Protein AF-V9HL48-F1 (afdb_monomer_lite)

pLDDT: mean 81.4, std 16.06, range [33.41, 96.75]

Foldseek 3Di:
DDKDKFFWAAPNDTQFIKIKDWDWDQDPNDTATDDIDIDGDPRSRVLLVVLLVVQLVVQPFLCPPHHPVGHTQDCLSRDLSSVVSSCVVSRIDDTVSCVVVRCVVVPPPPPPVDDDD

Sequence (117 aa):
MISIQFMLRKQGKDIGQITWERETINKRGFELPVSGKLSGDDMAVRTLQSAINKALSAQVADVSPLPAGGSLIEAPLVHDSEMISVFDHAGFDIPPEFDEIIQHMAGSAHEVVGVCY

Radius of gyrat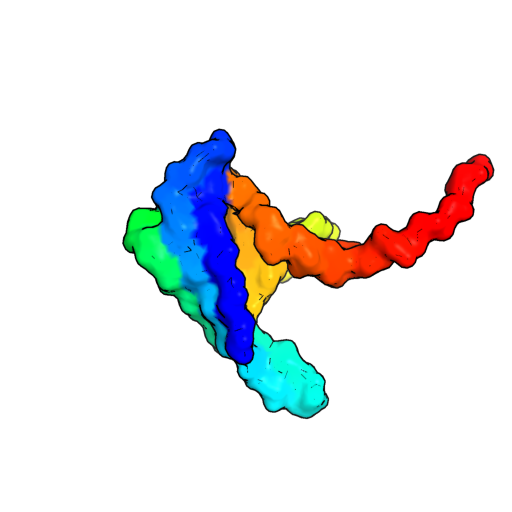ion: 15.41 Å; chains: 1; bounding box: 36×35×42 Å

Organism: NCBI:txid641147

Secondary structure (DSSP, 8-state):
-EEEEEEEEETTEEEEEEEEEEEEEEETTEEEEEEEEEEE-HHHHHHHHHHHHHHHHTT-B---SS-S-PPBP--TTT-HHHHHHHHHHHTPBPPGGGHHHHHHHT-----------

Structure (mmCIF, N/CA/C/O backbone):
data_AF-V9HL48-F1
#
_entry.id   AF-V9HL48-F1
#
loop_
_atom_site.group_PDB
_atom_site.id
_atom_site.type_symbol
_atom_site.label_atom_id
_atom_site.label_alt_id
_atom_site.label_comp_id
_atom_site.label_asym_id
_atom_site.label_entity_id
_atom_site.label_seq_id
_atom_site.pdbx_PDB_ins_code
_atom_site.Cartn_x
_atom_site.Cartn_y
_atom_site.Cartn_z
_atom_site.occupancy
_atom_site.B_iso_or_equiv
_atom_site.auth_seq_id
_atom_site.auth_comp_id
_atom_site.auth_asym_id
_atom_site.auth_atom_id
_atom_site.pdbx_PDB_model_num
ATOM 1 N N . MET A 1 1 ? 8.297 13.343 -9.487 1.00 75.88 1 MET A N 1
ATOM 2 C CA . MET A 1 1 ? 7.751 13.216 -8.118 1.00 75.88 1 MET A CA 1
ATOM 3 C C . MET A 1 1 ? 6.280 12.885 -8.236 1.00 75.88 1 MET A C 1
ATOM 5 O O . MET A 1 1 ? 5.567 13.618 -8.909 1.00 75.88 1 MET A O 1
ATOM 9 N N . ILE A 1 2 ? 5.860 11.779 -7.634 1.00 84.44 2 ILE A N 1
ATOM 10 C CA . ILE A 1 2 ? 4.476 11.297 -7.627 1.00 84.44 2 ILE A CA 1
ATOM 11 C C . ILE A 1 2 ? 3.951 11.474 -6.202 1.00 84.44 2 ILE A C 1
ATOM 13 O O . ILE A 1 2 ? 4.672 11.182 -5.251 1.00 84.44 2 ILE A O 1
ATOM 17 N N . SER A 1 3 ? 2.728 11.971 -6.040 1.00 89.56 3 SER A N 1
ATOM 18 C CA . SER A 1 3 ? 2.090 12.131 -4.732 1.00 89.56 3 SER A CA 1
ATOM 19 C C . SER A 1 3 ? 0.677 11.577 -4.795 1.00 89.56 3 SER A C 1
ATOM 21 O O . SER A 1 3 ? -0.082 11.945 -5.690 1.00 89.56 3 SER A O 1
ATOM 23 N N . ILE A 1 4 ? 0.347 10.682 -3.869 1.00 91.00 4 ILE A N 1
ATOM 24 C CA . ILE A 1 4 ? -0.962 10.043 -3.762 1.00 91.00 4 ILE A CA 1
ATOM 25 C C . ILE A 1 4 ? -1.473 10.297 -2.355 1.00 91.00 4 ILE A C 1
ATOM 27 O O . ILE A 1 4 ? -0.824 9.937 -1.374 1.00 91.00 4 ILE A O 1
ATOM 31 N N . GLN A 1 5 ? -2.634 10.926 -2.257 1.00 94.81 5 GLN A N 1
ATOM 32 C CA . GLN A 1 5 ? -3.318 11.131 -0.993 1.00 94.81 5 GLN A CA 1
ATOM 33 C C . GLN A 1 5 ? -4.480 10.156 -0.898 1.00 94.81 5 GLN A C 1
ATOM 35 O O . GLN A 1 5 ? -5.252 10.050 -1.840 1.00 94.81 5 GLN A O 1
ATOM 40 N N . PHE A 1 6 ? -4.596 9.467 0.230 1.00 94.06 6 PHE A N 1
ATOM 41 C CA . PHE A 1 6 ? -5.633 8.472 0.450 1.00 94.06 6 PHE A CA 1
ATOM 42 C C . PHE A 1 6 ? -6.023 8.387 1.926 1.00 94.06 6 PHE A C 1
ATOM 44 O O . PHE A 1 6 ? -5.260 8.751 2.826 1.00 94.06 6 PHE A O 1
ATOM 51 N N . MET A 1 7 ? -7.225 7.880 2.190 1.00 95.62 7 MET A N 1
ATOM 52 C CA . MET A 1 7 ? -7.680 7.569 3.544 1.00 95.62 7 MET A CA 1
ATOM 53 C C . MET A 1 7 ? -7.234 6.155 3.921 1.00 95.62 7 MET A C 1
ATOM 55 O O . MET A 1 7 ? -7.653 5.188 3.288 1.00 95.62 7 MET A O 1
ATOM 59 N N . LEU A 1 8 ? -6.419 6.008 4.970 1.00 95.38 8 LEU A N 1
ATOM 60 C CA . LEU A 1 8 ? -6.086 4.686 5.494 1.00 95.38 8 LEU A CA 1
ATOM 61 C C . LEU A 1 8 ? -7.307 4.111 6.211 1.00 95.38 8 LEU A C 1
ATOM 63 O O . LEU A 1 8 ? -7.801 4.688 7.186 1.00 95.38 8 LEU A O 1
ATOM 67 N N . ARG A 1 9 ? -7.757 2.946 5.751 1.00 94.75 9 ARG A N 1
ATOM 68 C CA . ARG A 1 9 ? -8.912 2.237 6.298 1.00 94.75 9 ARG A CA 1
ATOM 69 C C . ARG A 1 9 ? -8.554 0.818 6.688 1.00 94.75 9 ARG A C 1
ATOM 71 O O . ARG A 1 9 ? -7.675 0.195 6.094 1.00 94.75 9 ARG A O 1
ATOM 78 N N . LYS A 1 10 ? -9.230 0.316 7.716 1.00 92.88 10 LYS A N 1
ATOM 79 C CA . LYS A 1 10 ? -9.143 -1.084 8.122 1.00 92.88 10 LYS A CA 1
ATOM 80 C C . LYS A 1 10 ? -10.530 -1.634 8.395 1.00 92.88 10 LYS A C 1
ATOM 82 O O . LYS A 1 10 ? -11.171 -1.201 9.353 1.00 92.88 10 LYS A O 1
ATOM 87 N N . GLN A 1 11 ? -10.958 -2.605 7.591 1.00 89.56 11 GLN A N 1
ATOM 88 C CA . GLN A 1 11 ? -12.282 -3.227 7.682 1.00 89.56 11 GLN A CA 1
ATOM 89 C C . GLN A 1 11 ? -13.404 -2.174 7.622 1.00 89.56 11 GLN A C 1
ATOM 91 O O . GLN A 1 11 ? -14.347 -2.199 8.413 1.00 89.56 11 GLN A O 1
ATOM 96 N N . GLY A 1 12 ? -13.253 -1.190 6.731 1.00 88.12 12 GLY A N 1
ATOM 97 C CA . GLY A 1 12 ? -14.199 -0.090 6.539 1.00 88.12 12 GLY A CA 1
ATOM 98 C C . GLY A 1 12 ? -14.138 1.022 7.592 1.00 88.12 12 GLY A C 1
ATOM 99 O O . GLY A 1 12 ? -14.907 1.977 7.502 1.00 88.12 12 GLY A O 1
ATOM 100 N N . LYS A 1 13 ? -13.240 0.941 8.584 1.00 92.25 13 LYS A N 1
ATOM 101 C CA . LYS A 1 13 ? -13.041 2.002 9.579 1.00 92.25 13 LYS A CA 1
ATOM 102 C C . LYS A 1 13 ? -11.929 2.956 9.155 1.00 92.25 13 LYS A C 1
ATOM 104 O O . LYS A 1 13 ? -10.791 2.525 8.975 1.00 92.25 13 LYS A O 1
ATOM 109 N N . ASP A 1 14 ? -12.245 4.247 9.101 1.00 94.38 14 ASP A N 1
ATOM 110 C CA . ASP A 1 14 ? -11.270 5.316 8.871 1.00 94.38 14 ASP A CA 1
ATOM 111 C C . ASP A 1 14 ? -10.264 5.405 10.031 1.00 94.38 14 ASP A C 1
ATOM 113 O O . ASP A 1 14 ? -10.642 5.505 11.203 1.00 94.38 14 ASP A O 1
ATOM 117 N N . ILE A 1 15 ? -8.972 5.357 9.699 1.00 94.12 15 ILE A N 1
ATOM 118 C CA . ILE A 1 15 ? -7.863 5.551 10.644 1.00 94.12 15 ILE A CA 1
ATOM 119 C C . ILE A 1 15 ? -7.328 6.981 10.539 1.00 94.12 15 ILE A C 1
ATOM 121 O O . ILE A 1 15 ? -7.062 7.607 11.564 1.00 94.12 15 ILE A O 1
ATOM 125 N N . GLY A 1 16 ? -7.168 7.489 9.317 1.00 95.19 16 GLY A N 1
ATOM 126 C CA . GLY A 1 16 ? -6.696 8.844 9.046 1.00 95.19 16 GLY A CA 1
ATOM 127 C C . GLY A 1 16 ? -6.126 8.986 7.639 1.00 95.19 16 GLY A C 1
ATOM 128 O O . GLY A 1 16 ? -5.905 7.996 6.937 1.00 95.19 16 GLY A O 1
ATOM 129 N N . GLN A 1 17 ? -5.898 10.225 7.227 1.00 96.69 17 GLN A N 1
ATOM 130 C CA . GLN A 1 17 ? -5.432 10.563 5.895 1.00 96.69 17 GLN A CA 1
ATOM 131 C C . GLN A 1 17 ? -3.909 10.452 5.807 1.00 96.69 17 GLN A C 1
ATOM 133 O O . GLN A 1 17 ? -3.165 10.920 6.674 1.00 96.69 17 GLN A O 1
ATOM 138 N N . ILE A 1 18 ? -3.441 9.845 4.722 1.00 96.75 18 ILE A N 1
ATOM 139 C CA . ILE A 1 18 ? -2.027 9.678 4.412 1.00 96.75 18 ILE A CA 1
ATOM 140 C C . ILE A 1 18 ? -1.757 10.283 3.042 1.00 96.75 18 ILE A C 1
ATOM 142 O O . ILE A 1 18 ? -2.513 10.098 2.094 1.00 96.75 18 ILE A O 1
ATOM 146 N N . THR A 1 19 ? -0.644 10.992 2.944 1.00 95.50 19 THR A N 1
ATOM 147 C CA . THR A 1 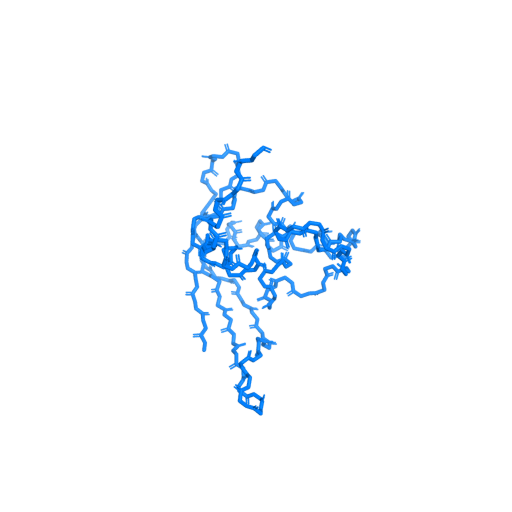19 ? -0.020 11.370 1.686 1.00 95.50 19 THR A CA 1
ATOM 148 C C . THR A 1 19 ? 1.231 10.519 1.518 1.00 95.50 19 THR A C 1
ATOM 150 O O . THR A 1 19 ? 2.141 10.565 2.348 1.00 95.50 19 THR A O 1
ATOM 153 N N . TRP A 1 20 ? 1.276 9.744 0.443 1.00 93.69 20 TRP A N 1
ATOM 154 C CA . TRP A 1 20 ? 2.441 8.987 0.018 1.00 93.69 20 TRP A CA 1
ATOM 155 C C . TRP A 1 20 ? 3.122 9.703 -1.142 1.00 93.69 20 TRP A C 1
ATOM 157 O O . TRP A 1 20 ? 2.532 9.920 -2.198 1.00 93.69 20 TRP A O 1
ATOM 167 N N . GLU A 1 21 ? 4.371 10.094 -0.929 1.00 92.44 21 GLU A N 1
ATOM 168 C CA . GLU A 1 21 ? 5.182 10.825 -1.895 1.00 92.44 21 GLU A CA 1
ATOM 169 C C . GLU A 1 21 ? 6.332 9.942 -2.356 1.00 92.44 21 GLU A C 1
ATOM 171 O O . GLU A 1 21 ? 7.014 9.335 -1.532 1.00 92.44 21 GLU A O 1
ATOM 176 N N . ARG A 1 22 ? 6.567 9.892 -3.666 1.00 89.38 22 ARG A N 1
ATOM 177 C CA . ARG A 1 22 ? 7.650 9.133 -4.285 1.00 89.38 22 ARG A CA 1
ATOM 178 C C . ARG A 1 22 ? 8.497 10.013 -5.177 1.00 89.38 22 ARG A C 1
ATOM 180 O O . ARG A 1 22 ? 7.998 10.745 -6.039 1.00 89.38 22 ARG A O 1
ATOM 187 N N . GLU A 1 23 ? 9.801 9.897 -5.000 1.00 86.62 23 GLU A N 1
ATOM 188 C CA . GLU A 1 23 ? 10.772 10.498 -5.894 1.00 86.62 23 GLU A CA 1
ATOM 189 C C . GLU A 1 23 ? 11.140 9.497 -6.987 1.00 86.62 23 GLU A C 1
ATOM 191 O O . GLU A 1 23 ? 11.499 8.352 -6.708 1.00 86.62 23 GLU A O 1
ATOM 196 N N . THR A 1 24 ? 11.034 9.942 -8.236 1.00 83.62 24 THR A N 1
ATOM 197 C CA . THR A 1 24 ? 11.430 9.189 -9.423 1.00 83.62 24 THR A CA 1
ATOM 198 C C . THR A 1 24 ? 12.624 9.882 -10.059 1.00 83.62 24 THR A C 1
ATOM 200 O O . THR A 1 24 ? 12.642 11.108 -10.188 1.00 83.62 24 THR A O 1
ATOM 203 N N . ILE A 1 25 ? 13.625 9.108 -10.471 1.00 83.44 25 ILE A N 1
ATOM 204 C CA . ILE A 1 25 ? 14.710 9.606 -11.320 1.00 83.44 25 ILE A CA 1
ATOM 205 C C . ILE A 1 25 ? 14.516 9.084 -12.732 1.00 83.44 25 ILE A C 1
ATOM 207 O O . ILE A 1 25 ? 14.169 7.921 -12.932 1.00 83.44 25 ILE A O 1
ATOM 211 N N . ASN A 1 26 ? 14.800 9.919 -13.728 1.00 80.75 26 ASN A N 1
ATOM 212 C CA . ASN A 1 26 ? 14.914 9.429 -15.090 1.00 80.75 26 ASN A CA 1
ATOM 213 C C . ASN A 1 26 ? 16.304 8.814 -15.285 1.00 80.75 26 ASN A C 1
ATOM 215 O O . ASN A 1 26 ? 17.321 9.511 -15.244 1.00 80.75 26 ASN A O 1
ATOM 219 N N . LYS A 1 27 ? 16.359 7.503 -15.507 1.00 77.06 27 LYS A N 1
ATOM 220 C CA . LYS A 1 27 ? 17.585 6.787 -15.845 1.00 77.06 27 LYS A CA 1
ATOM 221 C C . LYS A 1 27 ? 17.411 6.144 -17.212 1.00 77.06 27 LYS A C 1
ATOM 223 O O . LYS A 1 27 ? 16.681 5.172 -17.366 1.00 77.06 27 LYS A O 1
ATOM 228 N N . ARG A 1 28 ? 18.123 6.676 -18.211 1.00 78.06 28 ARG A N 1
ATOM 229 C CA . ARG A 1 28 ? 18.086 6.191 -19.606 1.00 78.06 28 ARG A CA 1
ATOM 230 C C . ARG A 1 28 ? 16.668 6.173 -20.205 1.00 78.06 28 ARG A C 1
ATOM 232 O O . ARG A 1 28 ? 16.324 5.237 -20.916 1.00 78.06 28 ARG A O 1
ATOM 239 N N . GLY A 1 29 ? 15.853 7.186 -19.909 1.00 77.44 29 GLY A N 1
ATOM 240 C CA . GLY A 1 29 ? 14.477 7.276 -20.407 1.00 77.44 29 GLY A CA 1
ATOM 241 C C . GLY A 1 29 ? 13.441 6.527 -19.565 1.00 77.44 29 GLY A C 1
ATOM 242 O O . GLY A 1 29 ? 12.256 6.717 -19.802 1.00 77.44 29 GLY A O 1
ATOM 243 N N . PHE A 1 30 ? 13.859 5.751 -18.560 1.00 71.19 30 PHE A N 1
ATOM 244 C CA . PHE A 1 30 ? 12.960 5.079 -17.621 1.00 71.19 30 PHE A CA 1
ATOM 245 C C . PHE A 1 30 ? 12.842 5.883 -16.328 1.00 71.19 30 PHE A C 1
ATOM 247 O O . PHE A 1 30 ? 13.859 6.252 -15.738 1.00 71.19 30 PHE A O 1
ATOM 254 N N . GLU A 1 31 ? 11.619 6.142 -15.873 1.00 74.44 31 GLU A N 1
ATOM 255 C CA . GLU A 1 31 ? 11.375 6.690 -14.540 1.00 74.44 31 GLU A CA 1
ATOM 256 C C . GLU A 1 31 ? 11.470 5.567 -13.509 1.00 74.44 31 GLU A C 1
ATOM 258 O O . GLU A 1 31 ? 10.654 4.650 -13.492 1.00 74.44 31 GLU A O 1
ATOM 263 N N . LEU A 1 32 ? 12.500 5.622 -12.667 1.00 75.94 32 LEU A N 1
ATOM 264 C CA . LEU A 1 32 ? 12.714 4.659 -11.595 1.00 75.94 32 LEU A CA 1
ATOM 265 C C . LEU A 1 32 ? 12.397 5.326 -10.258 1.00 75.94 32 LEU A C 1
ATOM 267 O O . LEU A 1 32 ? 13.009 6.358 -9.957 1.00 75.94 32 LEU A O 1
ATOM 271 N N . PRO A 1 33 ? 11.483 4.771 -9.449 1.00 76.88 33 PRO A N 1
ATOM 272 C CA . PRO A 1 33 ? 11.281 5.250 -8.093 1.00 76.88 33 PRO A CA 1
ATOM 273 C C . PRO A 1 33 ? 12.547 4.957 -7.273 1.00 76.88 33 PRO A C 1
ATOM 275 O O . PRO A 1 33 ? 13.108 3.866 -7.345 1.00 76.88 33 PRO A O 1
ATOM 278 N N . VAL A 1 34 ? 13.037 5.954 -6.538 1.00 82.88 34 VAL A N 1
ATOM 279 C CA . VAL A 1 34 ? 14.282 5.862 -5.746 1.00 82.88 34 VAL A CA 1
ATOM 280 C C . VAL A 1 34 ? 14.068 6.066 -4.260 1.00 82.88 34 VAL A C 1
ATOM 282 O O . VAL A 1 34 ? 14.902 5.661 -3.457 1.00 82.88 34 VAL A O 1
ATOM 285 N N . SER A 1 35 ? 12.973 6.720 -3.888 1.00 85.75 35 SER A N 1
ATOM 286 C CA . SER A 1 35 ? 12.653 7.010 -2.501 1.00 85.75 35 SER A CA 1
ATOM 287 C C . SER A 1 35 ? 11.160 7.234 -2.354 1.00 85.75 35 SER A C 1
ATOM 289 O O . SER A 1 35 ? 10.500 7.701 -3.286 1.00 85.75 35 SER A O 1
ATOM 291 N N . GLY A 1 36 ? 10.641 6.927 -1.170 1.00 88.62 36 GLY A N 1
ATOM 292 C CA . GLY A 1 36 ? 9.260 7.184 -0.813 1.00 88.62 36 GLY A CA 1
ATOM 293 C C . GLY A 1 36 ? 9.117 7.634 0.630 1.00 88.62 36 GLY A C 1
ATOM 294 O O . GLY A 1 36 ? 9.917 7.276 1.495 1.00 88.62 36 GLY A O 1
ATOM 295 N N . LYS A 1 37 ? 8.086 8.432 0.890 1.00 92.50 37 LYS A N 1
ATOM 296 C CA . LYS A 1 37 ? 7.799 9.009 2.199 1.00 92.50 37 LYS A CA 1
ATOM 297 C C . LYS A 1 37 ? 6.301 9.008 2.471 1.00 92.50 37 LYS A C 1
ATOM 299 O O . LYS A 1 37 ? 5.503 9.264 1.576 1.00 92.50 37 LYS A O 1
ATOM 304 N N . LEU A 1 38 ? 5.942 8.763 3.728 1.00 93.50 38 LEU A N 1
ATOM 305 C CA . LEU A 1 38 ? 4.586 8.929 4.242 1.00 93.50 38 LEU A CA 1
ATOM 306 C C . LEU A 1 38 ? 4.506 10.203 5.088 1.00 93.50 38 LEU A C 1
ATOM 308 O O . LEU A 1 38 ? 5.363 10.452 5.938 1.00 93.50 38 LEU A O 1
ATOM 312 N N . SER A 1 39 ? 3.457 10.982 4.866 1.00 94.50 39 SER A N 1
ATOM 313 C CA . SER A 1 39 ? 3.113 12.198 5.607 1.00 94.50 39 SER A CA 1
ATOM 314 C C . SER A 1 39 ? 1.596 12.220 5.852 1.00 94.50 39 SER A C 1
ATOM 316 O O . SER A 1 39 ? 0.867 11.470 5.211 1.00 94.50 39 SER A O 1
ATOM 318 N N . GLY A 1 40 ? 1.095 13.064 6.757 1.00 94.06 40 GLY A N 1
ATOM 319 C CA . GLY A 1 40 ? -0.343 13.166 7.059 1.00 94.06 40 GLY A CA 1
ATOM 320 C C . GLY A 1 40 ? -0.641 12.973 8.543 1.00 94.06 40 GLY A C 1
ATOM 321 O O . GLY A 1 40 ? 0.141 13.415 9.387 1.00 94.06 40 GLY A O 1
ATOM 322 N N . ASP A 1 41 ? -1.758 12.321 8.859 1.00 96.12 41 ASP A N 1
ATOM 323 C CA . ASP A 1 41 ? -2.167 12.039 10.236 1.00 96.12 41 ASP A CA 1
ATOM 324 C C . ASP A 1 41 ? -1.137 11.155 10.958 1.00 96.12 41 ASP A C 1
ATOM 326 O O . ASP A 1 41 ? -0.886 10.021 10.547 1.00 96.12 41 ASP A O 1
ATOM 330 N N . ASP A 1 42 ? -0.569 11.636 12.072 1.00 93.94 42 ASP A N 1
ATOM 331 C CA . ASP A 1 42 ? 0.513 10.946 12.803 1.00 93.94 42 ASP A CA 1
ATOM 332 C C . ASP A 1 42 ? 0.124 9.508 13.191 1.00 93.94 42 ASP A C 1
ATOM 334 O O . ASP A 1 42 ? 0.909 8.575 13.012 1.00 93.94 42 ASP A O 1
ATOM 338 N N . MET A 1 43 ? -1.122 9.297 13.628 1.00 92.94 43 MET A N 1
ATOM 339 C CA . MET A 1 43 ? -1.624 7.966 13.976 1.00 92.94 43 MET A CA 1
ATOM 340 C C . MET A 1 43 ? -1.690 7.033 12.758 1.00 92.94 43 MET A C 1
ATOM 342 O O . MET A 1 43 ? -1.273 5.876 12.853 1.00 92.94 43 MET A O 1
ATOM 346 N N . ALA A 1 44 ? -2.186 7.517 11.617 1.00 94.12 44 ALA A N 1
ATOM 347 C CA . ALA A 1 44 ? -2.308 6.723 10.397 1.00 94.12 44 ALA A CA 1
ATOM 348 C C . ALA A 1 44 ? -0.925 6.404 9.814 1.00 94.12 44 ALA A C 1
ATOM 350 O O . ALA A 1 44 ? -0.631 5.242 9.528 1.00 94.12 44 ALA A O 1
ATOM 351 N N . VAL A 1 45 ? -0.040 7.403 9.751 1.00 95.06 45 VAL A N 1
ATOM 352 C CA . VAL A 1 45 ? 1.347 7.248 9.294 1.00 95.06 45 VAL A CA 1
ATOM 353 C C . VAL A 1 45 ? 2.094 6.231 10.157 1.00 95.06 45 VAL A C 1
ATOM 355 O O . VAL A 1 45 ? 2.687 5.298 9.621 1.00 95.06 45 VAL A O 1
ATOM 358 N N . ARG A 1 46 ? 2.026 6.333 11.493 1.00 94.06 46 ARG A N 1
ATOM 359 C CA . ARG A 1 46 ? 2.656 5.349 12.396 1.00 94.06 46 ARG A CA 1
ATOM 360 C C . ARG A 1 46 ? 2.079 3.951 12.227 1.00 94.06 46 ARG A C 1
ATOM 362 O O . ARG A 1 46 ? 2.825 2.974 12.284 1.00 94.06 46 ARG A O 1
ATOM 369 N N . THR A 1 47 ? 0.768 3.850 12.030 1.00 93.94 47 THR A N 1
ATOM 370 C CA . THR A 1 47 ? 0.078 2.570 11.847 1.00 93.94 47 THR A CA 1
ATOM 371 C C . THR A 1 47 ? 0.547 1.876 10.571 1.00 93.94 47 THR A C 1
ATOM 373 O O . THR A 1 47 ? 0.937 0.708 10.618 1.00 93.94 47 THR A O 1
ATOM 376 N N . LEU A 1 48 ? 0.592 2.607 9.457 1.00 93.94 48 LEU A N 1
ATOM 377 C CA . LEU A 1 48 ? 1.067 2.082 8.182 1.00 93.94 48 LEU A CA 1
ATOM 378 C C . LEU A 1 48 ? 2.569 1.772 8.218 1.00 93.94 48 LEU A C 1
ATOM 380 O O . LEU A 1 48 ? 2.981 0.683 7.830 1.00 93.94 48 LEU A O 1
ATOM 384 N N . GLN A 1 49 ? 3.387 2.660 8.787 1.00 93.44 49 GLN A N 1
ATOM 385 C CA . GLN A 1 49 ? 4.824 2.420 8.948 1.00 93.44 49 GLN A CA 1
ATOM 386 C C . GLN A 1 49 ? 5.107 1.177 9.806 1.00 93.44 49 GLN A C 1
ATOM 388 O O . GLN A 1 49 ? 6.027 0.411 9.519 1.00 93.44 49 GLN A O 1
ATOM 393 N N . SER A 1 50 ? 4.311 0.945 10.854 1.00 93.56 50 SER A N 1
ATOM 394 C CA . SER A 1 50 ? 4.419 -0.265 11.673 1.00 93.56 50 SER A CA 1
ATOM 395 C C . SER A 1 50 ? 4.077 -1.523 10.875 1.00 93.56 50 SER A C 1
ATOM 397 O O . SER A 1 50 ? 4.763 -2.533 11.025 1.00 93.56 50 SER A O 1
ATOM 399 N N . ALA A 1 51 ? 3.057 -1.470 10.017 1.00 93.19 51 ALA A N 1
AT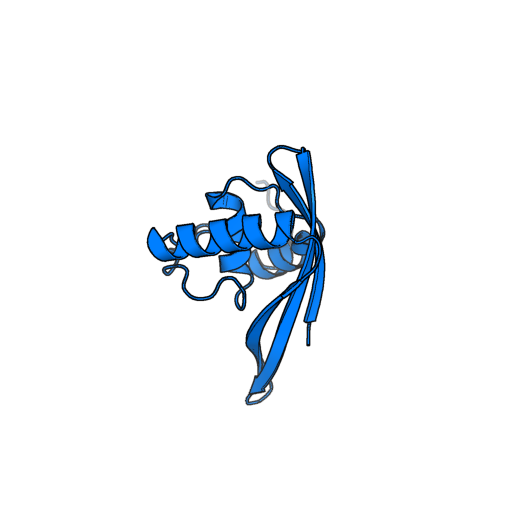OM 400 C CA . ALA A 1 51 ? 2.700 -2.580 9.141 1.00 93.19 51 ALA A CA 1
ATOM 401 C C . ALA A 1 51 ? 3.803 -2.895 8.120 1.00 93.19 51 ALA A C 1
ATOM 403 O O . ALA A 1 51 ? 4.176 -4.058 7.986 1.00 93.19 51 ALA A O 1
ATOM 404 N N . ILE A 1 52 ? 4.392 -1.868 7.501 1.00 92.75 52 ILE A N 1
ATOM 405 C CA . ILE A 1 52 ? 5.555 -2.002 6.610 1.00 92.75 52 ILE A CA 1
ATOM 406 C C . ILE A 1 52 ? 6.704 -2.706 7.337 1.00 92.75 52 ILE A C 1
ATOM 408 O O . ILE A 1 52 ? 7.204 -3.729 6.876 1.00 92.75 52 ILE A O 1
ATOM 412 N N . ASN A 1 53 ? 7.083 -2.215 8.521 1.00 92.19 53 ASN A N 1
ATOM 413 C CA . ASN A 1 53 ? 8.174 -2.809 9.295 1.00 92.19 53 ASN A CA 1
ATOM 414 C C . ASN A 1 53 ? 7.888 -4.268 9.682 1.00 92.19 53 ASN A C 1
ATOM 416 O O . ASN A 1 53 ? 8.807 -5.087 9.717 1.00 92.19 53 ASN A O 1
ATOM 420 N N . LYS A 1 54 ? 6.623 -4.603 9.968 1.00 91.00 54 LYS A N 1
ATOM 421 C CA . LYS A 1 54 ? 6.204 -5.981 10.248 1.00 91.00 54 LYS A CA 1
ATOM 422 C C . LYS A 1 54 ? 6.326 -6.871 9.016 1.00 91.00 54 LYS A C 1
ATOM 424 O O . LYS A 1 54 ? 6.868 -7.960 9.151 1.00 91.00 54 LYS A O 1
ATOM 429 N N . ALA A 1 55 ? 5.885 -6.408 7.848 1.00 88.44 55 ALA A N 1
ATOM 430 C CA . ALA A 1 55 ? 5.990 -7.153 6.595 1.00 88.44 55 ALA A CA 1
ATOM 431 C C . ALA A 1 55 ? 7.455 -7.424 6.210 1.00 88.44 55 ALA A C 1
ATOM 433 O O . ALA A 1 55 ? 7.806 -8.562 5.906 1.00 88.44 55 ALA A O 1
ATOM 434 N N . LEU A 1 56 ? 8.321 -6.410 6.337 1.00 88.19 56 LEU A N 1
ATOM 435 C CA . LEU A 1 56 ? 9.768 -6.542 6.130 1.00 88.19 56 LEU A CA 1
ATOM 436 C C . LEU A 1 56 ? 10.386 -7.558 7.102 1.00 88.19 56 LEU A C 1
ATOM 438 O O . LEU A 1 56 ? 11.127 -8.452 6.703 1.00 88.19 56 LEU A O 1
ATOM 442 N N . SER A 1 57 ? 10.045 -7.457 8.390 1.00 88.56 57 SER A N 1
ATOM 443 C CA . SER A 1 57 ? 10.570 -8.362 9.424 1.00 88.56 57 SER A CA 1
ATOM 444 C C . SER A 1 57 ? 10.080 -9.802 9.255 1.00 88.56 57 SER A C 1
ATOM 446 O O . SER A 1 57 ? 10.804 -10.739 9.579 1.00 88.56 57 SER A O 1
ATOM 448 N N . ALA A 1 58 ? 8.852 -9.981 8.767 1.00 85.88 58 ALA A N 1
ATOM 449 C CA . ALA A 1 58 ? 8.247 -11.284 8.520 1.00 85.88 58 ALA A CA 1
ATOM 450 C C . ALA A 1 58 ? 8.645 -11.890 7.165 1.00 85.88 58 ALA A C 1
ATOM 452 O O . ALA A 1 58 ? 8.241 -13.016 6.889 1.00 85.88 58 ALA A O 1
ATOM 453 N N . GLN A 1 59 ? 9.430 -11.174 6.346 1.00 84.75 59 GLN A N 1
ATOM 454 C CA . GLN A 1 59 ? 9.807 -11.591 4.992 1.00 84.75 59 GLN A CA 1
ATOM 455 C C . GLN A 1 59 ? 8.573 -11.990 4.173 1.00 84.75 59 GLN A C 1
ATOM 457 O O . GLN A 1 59 ? 8.492 -13.076 3.600 1.00 84.75 59 GLN A O 1
ATOM 462 N N . VAL A 1 60 ? 7.566 -11.115 4.175 1.00 82.44 60 VAL A N 1
ATOM 463 C CA . VAL A 1 60 ? 6.350 -11.316 3.384 1.00 82.44 60 VAL A CA 1
ATOM 464 C C . VAL A 1 60 ? 6.712 -11.264 1.903 1.00 82.44 60 VAL A C 1
ATOM 466 O O . VAL A 1 60 ? 7.499 -10.418 1.482 1.00 82.44 60 VAL A O 1
ATOM 469 N N . ALA A 1 61 ? 6.151 -12.183 1.121 1.00 81.06 61 ALA A N 1
ATOM 470 C CA . ALA A 1 61 ? 6.316 -12.193 -0.325 1.00 81.06 61 ALA A CA 1
ATOM 471 C C . ALA A 1 61 ? 5.376 -11.173 -0.984 1.00 81.06 61 ALA A C 1
ATOM 473 O O . ALA A 1 61 ? 4.209 -11.058 -0.605 1.00 81.06 61 ALA A O 1
ATOM 474 N N . ASP A 1 62 ? 5.879 -10.473 -1.995 1.00 78.44 62 ASP A N 1
ATOM 475 C CA . ASP A 1 62 ? 5.119 -9.561 -2.840 1.00 78.44 62 ASP A CA 1
ATOM 476 C C . ASP A 1 62 ? 4.233 -10.342 -3.822 1.00 78.44 62 ASP A C 1
ATOM 478 O O . ASP A 1 62 ? 4.638 -10.677 -4.931 1.00 78.44 62 ASP A O 1
ATOM 482 N N . VAL A 1 63 ? 3.032 -10.716 -3.388 1.00 74.25 63 VAL A N 1
ATOM 483 C CA . VAL A 1 63 ? 2.116 -11.575 -4.165 1.00 74.25 63 VAL A CA 1
ATOM 484 C C . VAL A 1 63 ? 0.919 -10.825 -4.751 1.00 74.25 63 VAL A C 1
ATOM 486 O O . VAL A 1 63 ? 0.039 -11.454 -5.338 1.00 74.25 63 VAL A O 1
ATOM 489 N N . SER A 1 64 ? 0.877 -9.499 -4.597 1.00 70.25 64 SER A N 1
ATOM 490 C CA . SER A 1 64 ? -0.207 -8.638 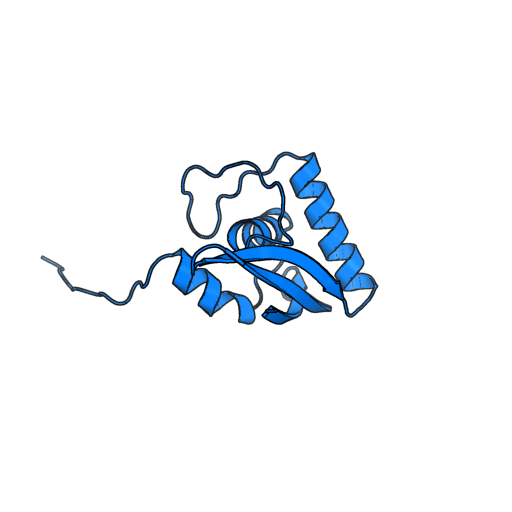-5.081 1.00 70.25 64 SER A CA 1
ATOM 491 C C . SER A 1 64 ? 0.237 -7.768 -6.264 1.00 70.25 64 SER A C 1
ATOM 493 O O . SER A 1 64 ? 1.398 -7.372 -6.323 1.00 70.25 64 SER A O 1
ATOM 495 N N . PRO A 1 65 ? -0.665 -7.406 -7.200 1.00 59.38 65 PRO A N 1
ATOM 496 C CA . PRO A 1 65 ? -2.101 -7.723 -7.246 1.00 59.38 65 PRO A CA 1
ATOM 497 C C . PRO A 1 65 ? -2.454 -9.101 -7.842 1.00 59.38 65 PRO A C 1
ATOM 499 O O . PRO A 1 65 ? -3.623 -9.475 -7.852 1.00 59.38 65 PRO A O 1
ATOM 502 N N . LEU A 1 66 ? -1.479 -9.874 -8.327 1.00 60.12 66 LEU A N 1
ATOM 503 C CA . LEU A 1 66 ? -1.670 -11.251 -8.797 1.00 60.12 66 LEU A CA 1
ATOM 504 C C . LEU A 1 66 ? -0.489 -12.113 -8.330 1.00 60.12 66 LEU A C 1
ATOM 506 O O . LEU A 1 66 ? 0.639 -11.617 -8.327 1.00 60.12 66 LEU A O 1
ATOM 510 N N . PRO A 1 67 ? -0.702 -13.400 -7.988 1.00 52.09 67 PRO A N 1
ATOM 511 C CA . PRO A 1 67 ? 0.351 -14.262 -7.464 1.00 52.09 67 PRO A CA 1
ATOM 512 C C . PRO A 1 67 ? 1.349 -14.627 -8.570 1.00 52.09 67 PRO A C 1
ATOM 514 O O . PRO A 1 67 ? 1.263 -15.680 -9.199 1.00 52.09 67 PRO A O 1
ATOM 517 N N . ALA A 1 68 ? 2.318 -13.752 -8.806 1.00 52.66 68 ALA A N 1
ATOM 518 C CA . ALA A 1 68 ? 3.404 -13.945 -9.753 1.00 52.66 68 ALA A CA 1
ATOM 519 C C . ALA A 1 68 ? 4.691 -14.298 -9.000 1.00 52.66 68 ALA A C 1
ATOM 521 O O . ALA A 1 68 ? 5.659 -13.559 -9.079 1.00 52.66 68 ALA A O 1
ATOM 522 N N . GLY A 1 69 ? 4.688 -15.398 -8.230 1.00 54.78 69 GLY A N 1
ATOM 523 C CA . GLY A 1 69 ? 5.900 -15.912 -7.569 1.00 54.78 69 GLY A CA 1
ATOM 524 C C . GLY A 1 69 ? 6.725 -14.811 -6.894 1.00 54.78 69 GLY A C 1
ATOM 525 O O . GLY A 1 69 ? 7.864 -14.577 -7.287 1.00 54.78 69 GLY A O 1
ATOM 526 N N . GLY A 1 70 ? 6.098 -14.095 -5.959 1.00 62.72 70 GLY A N 1
ATOM 527 C CA . GLY A 1 70 ? 6.605 -12.844 -5.406 1.00 62.72 70 GLY A CA 1
ATOM 528 C C . GLY A 1 70 ? 7.999 -12.930 -4.800 1.00 62.72 70 GLY A C 1
ATOM 529 O O . GLY A 1 70 ? 8.266 -13.807 -3.975 1.00 62.72 70 GLY A O 1
ATOM 530 N N . SER A 1 71 ? 8.860 -11.979 -5.163 1.00 74.19 71 SER A N 1
ATOM 531 C CA . SER A 1 71 ? 10.068 -11.667 -4.394 1.00 74.19 71 SER A CA 1
ATOM 532 C C . SER A 1 71 ? 9.691 -11.211 -2.982 1.00 74.19 71 SER A C 1
ATOM 534 O O . SER A 1 71 ? 8.554 -10.820 -2.723 1.00 74.19 71 SER A O 1
ATOM 536 N N . LEU A 1 72 ? 10.639 -11.266 -2.048 1.00 83.44 72 LEU A N 1
ATOM 537 C CA . LEU A 1 72 ? 10.417 -10.702 -0.719 1.00 83.44 72 LEU A CA 1
ATOM 538 C C . LEU A 1 72 ? 10.194 -9.193 -0.822 1.00 83.44 72 LEU A C 1
ATOM 540 O O . LEU A 1 72 ? 10.832 -8.527 -1.631 1.00 83.44 72 LEU A O 1
ATOM 544 N N . ILE A 1 73 ? 9.306 -8.677 0.020 1.00 84.38 73 ILE A N 1
ATOM 545 C CA . ILE A 1 73 ? 9.126 -7.242 0.199 1.00 84.38 73 ILE A CA 1
ATOM 546 C C . ILE A 1 73 ? 10.429 -6.645 0.754 1.00 84.38 73 ILE A C 1
ATOM 548 O O . ILE A 1 73 ? 10.940 -7.112 1.775 1.00 84.38 73 ILE A O 1
ATOM 552 N N . GLU A 1 74 ? 10.940 -5.594 0.113 1.00 86.12 74 GLU A N 1
ATOM 553 C CA . GLU A 1 74 ? 12.194 -4.919 0.478 1.00 86.12 74 GLU A CA 1
ATOM 554 C C . GLU A 1 74 ? 12.029 -3.395 0.582 1.00 86.12 74 GLU A C 1
ATOM 556 O O . GLU A 1 74 ? 12.566 -2.774 1.504 1.00 86.12 74 GLU A O 1
ATOM 561 N N . ALA A 1 75 ? 11.258 -2.776 -0.314 1.00 85.69 75 ALA A N 1
ATOM 562 C CA . ALA A 1 75 ? 11.010 -1.339 -0.341 1.00 85.69 75 ALA A CA 1
ATOM 563 C C . ALA A 1 75 ? 9.547 -0.961 -0.698 1.00 85.69 75 ALA A C 1
ATOM 565 O O . ALA A 1 75 ? 9.308 -0.315 -1.725 1.00 85.69 75 ALA A O 1
ATOM 566 N N . PRO A 1 76 ? 8.566 -1.196 0.206 1.00 85.38 76 PRO A N 1
ATOM 567 C CA . PRO A 1 76 ? 7.151 -0.835 0.011 1.00 85.38 76 PRO A CA 1
ATOM 568 C C . PRO A 1 76 ? 6.876 0.631 -0.284 1.00 85.38 76 PRO A C 1
ATOM 570 O O . PRO A 1 76 ? 5.898 0.975 -0.929 1.00 85.38 76 PRO A O 1
ATOM 573 N N . LEU A 1 77 ? 7.725 1.534 0.207 1.00 88.25 77 LEU A N 1
ATOM 574 C CA . LEU A 1 77 ? 7.541 2.964 -0.043 1.00 88.25 77 LEU A CA 1
ATOM 575 C C . LEU A 1 77 ? 7.952 3.367 -1.462 1.00 88.25 77 LEU A C 1
ATOM 577 O O . LEU A 1 77 ? 7.627 4.470 -1.891 1.00 88.25 77 LEU A O 1
ATOM 581 N N . VAL A 1 78 ? 8.667 2.499 -2.171 1.00 86.69 78 VAL A N 1
ATOM 582 C CA . VAL A 1 78 ? 9.215 2.742 -3.506 1.00 86.69 78 VAL A CA 1
ATOM 583 C C . VAL A 1 78 ? 8.389 1.996 -4.556 1.00 86.69 78 VAL A C 1
ATOM 585 O O . VAL A 1 78 ? 8.030 2.588 -5.578 1.00 86.69 78 VAL A O 1
ATOM 588 N N . HIS A 1 79 ? 8.055 0.731 -4.286 1.00 84.50 79 HIS A N 1
ATOM 589 C CA . HIS A 1 79 ? 7.379 -0.167 -5.219 1.00 84.50 79 HIS A CA 1
ATOM 590 C C . HIS A 1 79 ? 5.876 -0.282 -4.942 1.00 84.50 79 HIS A C 1
ATOM 592 O O . HIS A 1 79 ? 5.452 -0.561 -3.824 1.00 84.50 79 HIS A O 1
ATOM 598 N N . ASP A 1 80 ? 5.074 -0.086 -5.991 1.00 85.00 80 ASP A N 1
ATOM 599 C CA . ASP A 1 80 ? 3.611 -0.132 -5.923 1.00 85.00 80 ASP A CA 1
ATOM 600 C C . ASP A 1 80 ? 3.068 -1.498 -5.497 1.00 85.00 80 ASP A C 1
ATOM 602 O O . ASP A 1 80 ? 2.206 -1.564 -4.619 1.00 85.00 80 ASP A O 1
ATOM 606 N N . SER A 1 81 ? 3.588 -2.576 -6.091 1.00 84.44 81 SER A N 1
ATOM 607 C CA . SER A 1 81 ? 3.162 -3.945 -5.783 1.00 84.44 81 SER A CA 1
ATOM 608 C C . SER A 1 81 ? 3.395 -4.269 -4.310 1.00 84.44 81 SER A C 1
ATOM 610 O O . SER A 1 81 ? 2.465 -4.671 -3.612 1.00 84.44 81 SER A O 1
ATOM 612 N N . GLU A 1 82 ? 4.586 -3.947 -3.802 1.00 88.31 82 GLU A N 1
ATOM 613 C CA . GLU A 1 82 ? 4.955 -4.188 -2.410 1.00 88.31 82 GLU A CA 1
ATOM 614 C C . GLU A 1 82 ? 4.079 -3.402 -1.433 1.00 88.31 82 GLU A C 1
ATOM 616 O O . GLU A 1 82 ? 3.668 -3.939 -0.405 1.00 88.31 82 GLU A O 1
ATOM 621 N N . MET A 1 83 ? 3.749 -2.145 -1.749 1.00 88.56 83 MET A N 1
ATOM 622 C CA . MET A 1 83 ? 2.831 -1.343 -0.937 1.00 88.56 83 MET A CA 1
ATOM 623 C C . MET A 1 83 ? 1.447 -1.997 -0.838 1.00 88.56 83 MET A C 1
ATOM 625 O O . MET A 1 83 ? 0.857 -2.058 0.242 1.00 88.56 83 MET A O 1
ATOM 629 N N . ILE A 1 84 ? 0.943 -2.529 -1.952 1.00 89.00 84 ILE A N 1
ATOM 630 C CA . ILE A 1 84 ? -0.348 -3.224 -2.001 1.00 89.00 84 ILE A CA 1
ATOM 631 C C . ILE A 1 84 ? -0.281 -4.550 -1.246 1.00 89.00 84 ILE A C 1
ATOM 633 O O . ILE A 1 84 ? -1.183 -4.848 -0.465 1.00 89.00 84 ILE A O 1
ATOM 637 N N . SER A 1 85 ? 0.810 -5.302 -1.390 1.00 88.25 85 SER A N 1
ATOM 638 C CA . SER A 1 85 ? 1.056 -6.516 -0.610 1.00 88.25 85 SER A CA 1
ATOM 639 C C . SER A 1 85 ? 1.123 -6.224 0.896 1.00 88.25 85 SER A C 1
ATOM 641 O O . SER A 1 85 ? 0.638 -7.021 1.699 1.00 88.25 85 SER A O 1
ATOM 643 N N . VAL A 1 86 ? 1.647 -5.062 1.313 1.00 90.44 86 VAL A N 1
ATOM 644 C CA . VAL A 1 86 ? 1.579 -4.616 2.716 1.00 90.44 86 VAL A CA 1
ATOM 645 C C . VAL A 1 86 ? 0.138 -4.346 3.149 1.00 90.44 86 VAL A C 1
ATOM 647 O O . VA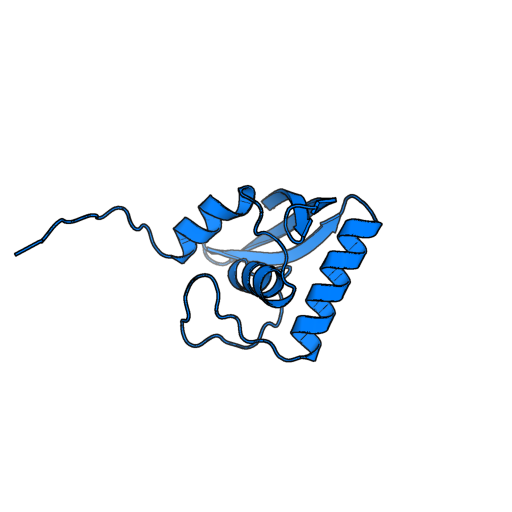L A 1 86 ? -0.219 -4.722 4.269 1.00 90.44 86 VAL A O 1
ATOM 650 N N . PHE A 1 87 ? -0.690 -3.711 2.311 1.00 91.06 87 PHE A N 1
ATOM 651 C CA . PHE A 1 87 ? -2.102 -3.489 2.638 1.00 91.06 87 PHE A CA 1
ATOM 652 C C . PHE A 1 87 ? -2.846 -4.807 2.847 1.00 91.06 87 PHE A C 1
ATOM 654 O O . PHE A 1 87 ? -3.468 -4.974 3.899 1.00 91.06 87 PHE A O 1
ATOM 661 N N . ASP A 1 88 ? -2.706 -5.749 1.914 1.00 87.88 88 ASP A N 1
ATOM 662 C CA . ASP A 1 88 ? -3.308 -7.082 2.004 1.00 87.88 88 ASP A CA 1
ATOM 663 C C . ASP A 1 88 ? -2.839 -7.825 3.266 1.00 87.88 88 ASP A C 1
ATOM 665 O O . ASP A 1 88 ? -3.647 -8.194 4.123 1.00 87.88 88 ASP A O 1
ATOM 669 N N . HIS A 1 89 ? -1.521 -7.919 3.472 1.00 87.88 89 HIS A N 1
ATOM 670 C CA . HIS A 1 89 ? -0.946 -8.626 4.617 1.00 87.88 89 HIS A CA 1
ATOM 671 C C . HIS A 1 89 ? -1.361 -8.024 5.968 1.00 87.88 89 HIS A C 1
ATOM 673 O O . HIS A 1 89 ? -1.594 -8.738 6.948 1.00 87.88 89 HIS A O 1
ATOM 679 N N . ALA A 1 90 ? -1.451 -6.697 6.053 1.00 89.25 90 ALA A N 1
ATOM 680 C CA . ALA A 1 90 ? -1.853 -6.005 7.273 1.00 89.25 90 ALA A CA 1
ATOM 681 C C . ALA A 1 90 ? -3.381 -5.932 7.460 1.00 89.25 90 ALA A C 1
ATOM 683 O O . ALA A 1 90 ? -3.848 -5.471 8.518 1.00 89.25 90 ALA A O 1
ATOM 684 N N . GLY A 1 91 ? -4.151 -6.397 6.470 1.00 90.19 91 GLY A N 1
ATOM 685 C CA . GLY A 1 91 ? -5.609 -6.375 6.438 1.00 90.19 91 GLY A CA 1
ATOM 686 C C . GLY A 1 91 ? -6.187 -4.963 6.375 1.00 90.19 91 GLY A C 1
ATOM 687 O O . GLY A 1 91 ? -7.195 -4.702 7.034 1.00 90.19 91 GLY A O 1
ATOM 688 N N . PHE A 1 92 ? -5.506 -4.041 5.694 1.00 93.38 92 PHE A N 1
ATOM 689 C CA . PHE A 1 92 ? -6.051 -2.728 5.356 1.00 93.38 92 PHE A CA 1
ATOM 690 C C . PHE A 1 92 ? -6.933 -2.829 4.116 1.00 93.38 92 PHE A C 1
ATOM 692 O O . PHE A 1 92 ? -6.727 -3.687 3.261 1.00 93.38 92 PHE A O 1
ATOM 699 N N . ASP A 1 93 ? -7.902 -1.927 4.015 1.00 92.38 93 ASP A N 1
ATOM 700 C CA . ASP A 1 93 ? -8.636 -1.760 2.769 1.00 92.38 93 ASP A CA 1
ATOM 701 C C . ASP A 1 93 ? -7.724 -1.044 1.765 1.00 92.38 93 ASP A C 1
ATOM 703 O O . ASP A 1 93 ? -7.087 -0.041 2.106 1.00 92.38 93 ASP A O 1
ATOM 707 N N . ILE A 1 94 ? -7.655 -1.556 0.536 1.00 90.00 94 ILE A N 1
ATOM 708 C CA . ILE A 1 94 ? -6.904 -0.908 -0.540 1.00 90.00 94 ILE A CA 1
ATOM 709 C C . ILE A 1 94 ? -7.638 0.389 -0.914 1.00 90.00 94 ILE A C 1
ATOM 711 O O . ILE A 1 94 ? -8.831 0.336 -1.230 1.00 90.00 94 ILE A O 1
ATOM 715 N N . PRO A 1 95 ? -6.969 1.553 -0.874 1.00 91.00 95 PRO A N 1
ATOM 716 C CA . PRO A 1 95 ? -7.610 2.802 -1.251 1.00 91.00 95 PRO A CA 1
ATOM 717 C C . PRO A 1 95 ? -7.919 2.847 -2.756 1.00 91.00 95 PRO A C 1
ATOM 719 O O . PRO A 1 95 ? -7.104 2.369 -3.548 1.00 91.00 95 PRO A O 1
ATOM 722 N N . PRO A 1 96 ? -9.045 3.452 -3.177 1.00 88.12 96 PRO A N 1
ATOM 723 C CA . PRO A 1 96 ? -9.431 3.528 -4.590 1.00 88.12 96 PRO A CA 1
ATOM 724 C C . PRO A 1 96 ? -8.407 4.277 -5.457 1.00 88.12 96 PRO A C 1
ATOM 726 O O . PRO A 1 96 ? -8.325 4.059 -6.659 1.00 88.12 96 PRO A O 1
ATOM 729 N N . GLU A 1 97 ? -7.569 5.128 -4.865 1.00 89.44 97 GLU A N 1
ATOM 730 C CA . GLU A 1 97 ? -6.478 5.820 -5.556 1.00 89.44 97 GLU A CA 1
ATOM 731 C C . GLU A 1 97 ? -5.398 4.858 -6.088 1.00 89.44 97 GLU A C 1
ATOM 733 O O . GLU A 1 97 ? -4.591 5.241 -6.934 1.00 89.44 97 GLU A O 1
ATOM 738 N N . PHE A 1 98 ? -5.382 3.606 -5.619 1.00 85.88 98 PHE A N 1
ATOM 739 C CA . PHE A 1 98 ? -4.507 2.550 -6.125 1.00 85.88 98 PHE A CA 1
ATOM 740 C C . PHE A 1 98 ? -5.142 1.748 -7.269 1.00 85.88 98 PHE A C 1
ATOM 742 O O . PHE A 1 98 ? -4.440 0.936 -7.870 1.00 85.88 98 PHE A O 1
ATOM 749 N N . ASP A 1 99 ? -6.415 1.971 -7.620 1.00 85.62 99 ASP A N 1
ATOM 750 C CA . ASP A 1 99 ? -7.103 1.195 -8.662 1.00 85.62 99 ASP A CA 1
ATOM 751 C C . ASP A 1 99 ? -6.406 1.317 -10.021 1.00 85.62 99 ASP A C 1
ATOM 753 O O . ASP A 1 99 ? -6.180 0.307 -10.684 1.00 85.62 99 ASP A O 1
ATOM 757 N N . GLU A 1 100 ? -6.000 2.524 -10.430 1.00 80.44 100 GLU A N 1
ATOM 758 C CA . GLU A 1 100 ? -5.269 2.725 -11.691 1.00 80.44 100 GLU A CA 1
ATOM 759 C C . GLU A 1 100 ? -3.925 1.989 -11.682 1.00 80.44 100 GLU A C 1
ATOM 761 O O . GLU A 1 100 ? -3.539 1.363 -12.668 1.00 80.44 100 GLU A O 1
ATOM 766 N N . ILE A 1 101 ? -3.229 2.005 -10.545 1.00 81.94 101 ILE A N 1
ATOM 767 C CA . ILE A 1 101 ? -1.944 1.325 -10.369 1.00 81.94 101 ILE A CA 1
ATOM 768 C C . ILE A 1 101 ? -2.144 -0.190 -10.471 1.00 81.94 101 ILE A C 1
ATOM 770 O O . ILE A 1 101 ? -1.411 -0.866 -11.191 1.00 81.94 101 ILE A O 1
ATOM 774 N N . ILE A 1 102 ? -3.172 -0.720 -9.807 1.00 82.44 102 ILE A N 1
ATOM 775 C CA . ILE A 1 102 ? -3.559 -2.134 -9.856 1.00 82.44 102 ILE A CA 1
ATOM 776 C C . ILE A 1 102 ? -3.933 -2.543 -11.277 1.00 82.44 102 ILE A C 1
ATOM 778 O O . ILE A 1 102 ? -3.462 -3.577 -11.742 1.00 82.44 102 ILE A O 1
ATOM 782 N N . GLN A 1 103 ? -4.713 -1.732 -11.992 1.00 78.75 103 GLN A N 1
ATOM 783 C CA . GLN A 1 103 ? -5.065 -1.978 -13.392 1.00 78.75 103 GLN A CA 1
ATOM 784 C C . GLN A 1 103 ? -3.833 -1.966 -14.304 1.00 78.75 103 GLN A C 1
ATOM 786 O O . GLN A 1 103 ? -3.716 -2.811 -15.189 1.00 78.75 103 GLN A O 1
ATOM 791 N N . HIS A 1 104 ? -2.888 -1.051 -14.077 1.00 75.50 104 HIS A N 1
ATOM 792 C CA . HIS A 1 104 ? -1.620 -1.024 -14.801 1.00 75.50 104 HIS A CA 1
ATOM 793 C C . HIS A 1 104 ? -0.767 -2.271 -14.520 1.00 75.50 104 HIS A C 1
ATOM 795 O O . HIS A 1 104 ? -0.195 -2.837 -15.453 1.00 75.50 104 HIS A O 1
ATOM 801 N N . MET A 1 105 ? -0.699 -2.725 -13.265 1.00 72.56 105 MET A N 1
ATOM 802 C CA . MET A 1 105 ? 0.079 -3.905 -12.864 1.00 72.56 105 MET A CA 1
ATOM 803 C C . MET A 1 105 ? -0.551 -5.229 -13.295 1.00 72.56 105 MET A C 1
ATOM 805 O O . MET A 1 105 ? 0.165 -6.142 -13.695 1.00 72.56 105 MET A O 1
ATOM 809 N N . ALA A 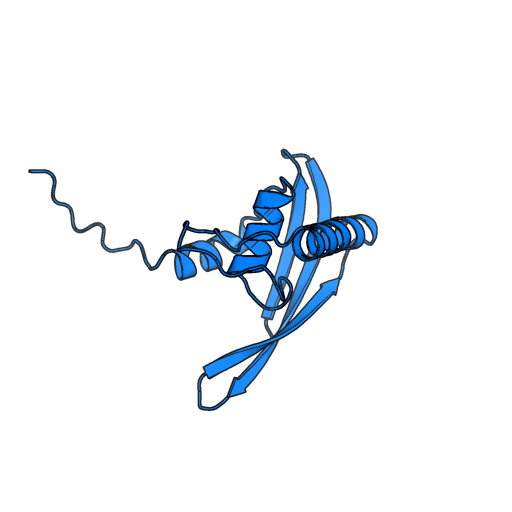1 106 ? -1.880 -5.336 -13.255 1.00 69.38 106 ALA A N 1
ATOM 810 C CA . ALA A 1 106 ? -2.614 -6.493 -13.764 1.00 69.38 106 ALA A CA 1
ATOM 811 C C . ALA A 1 106 ? -2.498 -6.638 -15.296 1.00 69.38 106 ALA A C 1
ATOM 813 O O . ALA A 1 106 ? -2.964 -7.628 -15.863 1.00 69.38 106 ALA A O 1
ATOM 814 N N . GLY A 1 107 ? -1.862 -5.664 -15.959 1.00 54.16 107 GLY A N 1
ATOM 815 C CA . GLY A 1 107 ? -1.927 -5.464 -17.394 1.00 54.16 107 GLY A CA 1
ATOM 816 C C . GLY A 1 107 ? -3.294 -4.906 -17.759 1.00 54.16 107 GLY A C 1
ATOM 817 O O . GLY A 1 107 ? -4.300 -5.223 -17.128 1.00 54.16 107 GLY A O 1
ATOM 818 N N . SER A 1 108 ? -3.353 -4.072 -18.794 1.00 45.78 108 SER A N 1
ATOM 819 C CA . SER A 1 108 ? -4.613 -3.646 -19.391 1.00 45.78 108 SER A CA 1
ATOM 820 C C . SER A 1 108 ? -5.463 -4.871 -19.748 1.00 45.78 108 SER A C 1
ATOM 822 O O . SER A 1 108 ? -5.385 -5.395 -20.856 1.00 45.78 108 SER A O 1
ATOM 824 N N . ALA A 1 109 ? -6.335 -5.303 -18.839 1.00 41.88 109 ALA A N 1
ATOM 825 C CA . ALA A 1 109 ? -7.473 -6.157 -19.133 1.00 41.88 109 ALA A CA 1
ATOM 826 C C . ALA A 1 109 ? -8.531 -5.304 -19.855 1.00 41.88 109 ALA A C 1
ATOM 828 O O . ALA A 1 109 ? -9.667 -5.155 -19.419 1.00 41.88 109 ALA A O 1
ATOM 829 N N . HIS A 1 110 ? -8.118 -4.692 -20.964 1.00 37.94 110 HIS A N 1
ATOM 830 C CA . HIS A 1 110 ? -8.988 -4.160 -21.995 1.00 37.94 110 HIS A CA 1
ATOM 831 C C . HIS A 1 110 ? -8.576 -4.756 -23.342 1.00 37.94 110 HIS A C 1
ATOM 833 O O . HIS A 1 110 ? -8.385 -4.060 -24.327 1.00 37.94 110 HIS A O 1
ATOM 839 N N . GLU A 1 111 ? -8.480 -6.080 -23.377 1.00 33.41 111 GLU A N 1
ATOM 840 C CA . GLU A 1 111 ? -8.978 -6.853 -24.505 1.00 33.41 111 GLU A CA 1
ATOM 841 C C . GLU A 1 111 ? -9.854 -7.959 -23.921 1.00 33.41 111 GLU A C 1
ATOM 843 O O . GLU A 1 111 ? -9.449 -9.101 -23.719 1.00 33.41 111 GLU A O 1
ATOM 848 N N . VAL A 1 112 ? -11.109 -7.600 -23.642 1.00 41.81 112 VAL A N 1
ATOM 849 C CA . VAL A 1 112 ? -12.208 -8.565 -23.657 1.00 41.81 112 VAL A CA 1
ATOM 850 C C . VAL A 1 112 ? -12.400 -8.968 -25.124 1.00 41.81 112 VAL A C 1
ATOM 852 O O . VAL A 1 112 ? -13.373 -8.589 -25.771 1.00 41.81 112 VAL A O 1
ATOM 855 N N . VAL A 1 113 ? -11.432 -9.689 -25.695 1.00 36.44 113 VAL A N 1
ATOM 856 C CA . VAL A 1 113 ? -11.654 -10.441 -26.928 1.00 36.44 113 VAL A CA 1
ATOM 857 C C . VAL A 1 113 ? -12.473 -11.641 -26.503 1.00 36.44 113 VAL A C 1
ATOM 859 O O . VAL A 1 113 ? -11.974 -12.616 -25.944 1.00 36.44 113 VAL A O 1
ATOM 862 N N . GLY A 1 114 ? -13.781 -11.494 -26.682 1.00 45.75 114 GLY A N 1
ATOM 863 C CA . GLY A 1 114 ? -14.735 -12.540 -26.397 1.00 45.75 114 GLY A CA 1
ATOM 864 C C . GLY A 1 114 ? -14.402 -13.798 -27.177 1.00 45.75 114 GLY A C 1
ATOM 865 O O . GLY A 1 114 ? -14.243 -13.743 -28.389 1.00 45.75 114 GLY A O 1
ATOM 866 N N . VAL A 1 115 ? -14.386 -14.932 -26.486 1.00 35.72 115 VAL A N 1
ATOM 867 C CA . VAL A 1 115 ? -14.716 -16.218 -27.090 1.00 35.72 115 VAL A CA 1
ATOM 868 C C . VAL A 1 115 ? -15.339 -17.099 -26.006 1.00 35.72 115 VAL A C 1
ATOM 870 O O . VAL A 1 115 ? -14.646 -17.743 -25.226 1.00 35.72 115 VAL A O 1
ATOM 873 N N . CYS A 1 116 ? -16.669 -17.101 -25.942 1.00 37.69 116 CYS A N 1
ATOM 874 C CA . CYS A 1 116 ? -17.394 -18.299 -25.535 1.00 37.69 116 CYS A CA 1
ATOM 875 C C . CYS A 1 116 ? -17.611 -19.114 -26.816 1.00 37.69 116 CYS A C 1
ATOM 877 O O . CYS A 1 116 ? -18.275 -18.618 -27.727 1.00 37.69 116 CYS A O 1
ATOM 879 N N . TYR A 1 117 ? -17.053 -20.322 -26.883 1.00 39.06 117 TYR A N 1
ATOM 880 C CA . TYR A 1 117 ? -17.561 -21.420 -27.709 1.00 39.06 117 TYR A CA 1
ATOM 881 C C . TYR A 1 117 ? -17.632 -22.669 -26.841 1.00 39.06 117 TYR A C 1
ATOM 883 O O . TYR A 1 117 ? -16.658 -22.904 -26.091 1.00 39.06 117 TYR A O 1
#